Protein AF-A0A846T0T9-F1 (afdb_monomer_lite)

Radius of gyration: 10.58 Å; chains: 1; bounding box: 23×22×32 Å

Foldseek 3Di:
DDADEPQPDD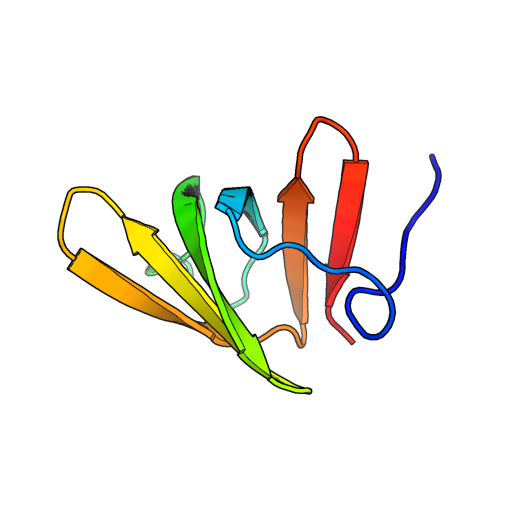QAQFWKAWCDDPDPVRHGFIFGFHDDDLFWTWGQGPNDTDIDGQARIWMATPNHIYHRD

Secondary structure (DSSP, 8-state):
--EEEGGGS--TTSEEEEEE-SSGGGTT-EEEEEEE-SSEEEEEETTEEEEEESTT-EEEETTEEEE--

pLDDT: mean 86.63, std 13.68, range [42.38, 96.56]

Sequence (69 aa):
MIALRIAAAEFIGGQLVVKASPNPAEQGLRGKVIDETMNTLLLSVGGRDVRIAKVGRVFVWEGAVLVGD

Structure (mmCIF, N/CA/C/O backbone):
data_AF-A0A846T0T9-F1
#
_entry.id   AF-A0A846T0T9-F1
#
loop_
_atom_site.group_PDB
_atom_site.id
_atom_site.type_symbol
_atom_site.label_atom_id
_atom_site.label_alt_id
_atom_site.label_comp_id
_atom_site.label_asym_id
_atom_site.label_entity_id
_atom_site.label_seq_id
_atom_site.pdbx_PDB_ins_code
_atom_site.Cartn_x
_atom_site.Cartn_y
_atom_site.Cartn_z
_atom_site.occupancy
_atom_site.B_iso_or_equiv
_atom_site.auth_seq_id
_atom_site.auth_comp_id
_atom_site.auth_asym_id
_atom_site.auth_atom_id
_atom_site.pdbx_PDB_model_num
ATOM 1 N N . MET A 1 1 ? -3.123 -3.611 -20.494 1.00 42.38 1 MET A N 1
ATOM 2 C CA . MET A 1 1 ? -3.103 -3.255 -19.058 1.00 42.38 1 MET A CA 1
ATOM 3 C C . MET A 1 1 ? -2.825 -1.767 -18.973 1.00 42.38 1 MET A C 1
ATOM 5 O O . MET A 1 1 ? -1.844 -1.334 -19.561 1.00 42.38 1 MET A O 1
ATOM 9 N N . ILE A 1 2 ? -3.711 -0.989 -18.356 1.00 46.81 2 ILE A N 1
ATOM 10 C CA . ILE A 1 2 ? -3.558 0.466 -18.226 1.00 46.81 2 ILE A CA 1
ATOM 11 C C . ILE A 1 2 ? -2.856 0.714 -16.888 1.00 46.81 2 ILE A C 1
ATOM 13 O O . ILE A 1 2 ? -3.400 0.351 -15.850 1.00 46.81 2 ILE A O 1
ATOM 17 N N . ALA A 1 3 ? -1.644 1.268 -16.917 1.00 53.59 3 ALA A N 1
ATOM 18 C CA . ALA A 1 3 ? -0.963 1.747 -15.719 1.00 53.59 3 ALA A CA 1
ATOM 19 C C . ALA A 1 3 ? -1.373 3.208 -15.503 1.00 53.59 3 ALA A C 1
ATOM 21 O O . ALA A 1 3 ? -1.011 4.079 -16.294 1.00 53.59 3 ALA A O 1
ATOM 22 N N . LEU A 1 4 ? -2.178 3.464 -14.473 1.00 56.69 4 LEU A N 1
ATOM 23 C CA . LEU A 1 4 ? -2.548 4.821 -14.070 1.00 56.69 4 LEU A CA 1
ATOM 24 C C . LEU A 1 4 ? -1.463 5.374 -13.142 1.00 56.69 4 LEU A C 1
ATOM 26 O O . LEU A 1 4 ? -1.021 4.691 -12.215 1.00 56.69 4 LEU A O 1
ATOM 30 N N . ARG A 1 5 ? -1.031 6.614 -13.394 1.00 58.28 5 ARG A N 1
ATOM 31 C CA . ARG A 1 5 ? -0.162 7.349 -12.470 1.00 58.28 5 ARG A CA 1
ATOM 32 C C . ARG A 1 5 ? -0.948 7.706 -11.219 1.00 58.28 5 ARG A C 1
ATOM 34 O O . ARG A 1 5 ? -2.030 8.282 -11.317 1.00 58.28 5 ARG A O 1
ATOM 41 N N . ILE A 1 6 ? -0.368 7.418 -10.058 1.00 61.12 6 ILE A N 1
ATOM 42 C CA . ILE A 1 6 ? -1.010 7.679 -8.769 1.00 61.12 6 ILE A CA 1
ATOM 43 C C . ILE A 1 6 ? -1.182 9.196 -8.533 1.00 61.12 6 ILE A C 1
ATOM 45 O O . ILE A 1 6 ? -2.149 9.631 -7.935 1.00 61.12 6 ILE A O 1
ATOM 49 N N . ALA A 1 7 ? -0.316 10.046 -9.082 1.00 56.94 7 ALA A N 1
ATOM 50 C CA . ALA A 1 7 ? -0.356 11.489 -8.826 1.00 56.94 7 ALA A CA 1
ATOM 51 C C . ALA A 1 7 ? -1.611 12.254 -9.327 1.00 56.94 7 ALA A C 1
ATOM 53 O O . ALA A 1 7 ? -1.719 13.444 -9.045 1.00 56.94 7 ALA A O 1
ATOM 54 N N . ALA A 1 8 ? -2.526 11.629 -10.081 1.00 52.66 8 ALA A N 1
ATOM 55 C CA . ALA A 1 8 ? -3.655 12.316 -10.729 1.00 52.66 8 ALA A CA 1
ATOM 56 C C . ALA A 1 8 ? -5.049 11.769 -10.370 1.00 52.66 8 ALA A C 1
ATOM 58 O O . ALA A 1 8 ? -6.038 12.229 -10.940 1.00 52.66 8 ALA A O 1
ATOM 59 N N . ALA A 1 9 ? -5.148 10.787 -9.473 1.00 59.44 9 ALA A N 1
ATOM 60 C CA . ALA A 1 9 ? -6.411 10.133 -9.139 1.00 59.44 9 ALA A CA 1
ATOM 61 C C . ALA A 1 9 ? -6.702 10.230 -7.638 1.00 59.44 9 ALA A C 1
ATOM 63 O O . ALA A 1 9 ? -5.797 10.170 -6.818 1.00 59.44 9 ALA A O 1
ATOM 64 N N . GLU A 1 10 ? -7.977 10.391 -7.288 1.00 68.75 10 GLU A N 1
ATOM 65 C CA . GLU A 1 10 ? -8.434 10.431 -5.901 1.00 68.75 10 GLU A CA 1
ATOM 66 C C . GLU A 1 10 ? -8.689 8.998 -5.420 1.00 68.75 10 GLU A C 1
ATOM 68 O O . GLU A 1 10 ? -9.750 8.422 -5.658 1.00 68.75 10 GLU A O 1
ATOM 73 N N . PHE A 1 11 ? -7.687 8.382 -4.782 1.00 80.50 11 PHE A N 1
ATOM 74 C CA . PHE A 1 11 ? -7.813 7.010 -4.267 1.00 80.50 11 PHE A CA 1
AT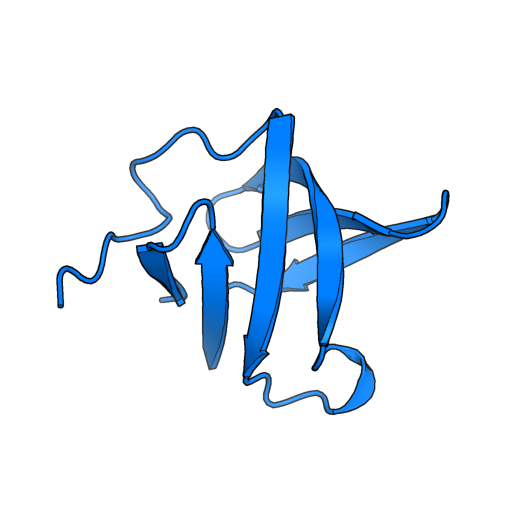OM 75 C C . PHE A 1 11 ? -8.442 6.943 -2.873 1.00 80.50 11 PHE A C 1
ATOM 77 O O . PHE A 1 11 ? -8.779 5.848 -2.407 1.00 80.50 11 PHE A O 1
ATOM 84 N N . ILE A 1 12 ? -8.585 8.091 -2.198 1.00 85.25 12 ILE A N 1
ATOM 85 C CA . ILE A 1 12 ? -9.143 8.198 -0.847 1.00 85.25 12 ILE A CA 1
ATOM 86 C C . ILE A 1 12 ? -10.532 7.557 -0.821 1.00 85.25 12 ILE A C 1
ATOM 88 O O . ILE A 1 12 ? -11.392 7.819 -1.653 1.00 85.25 12 ILE A O 1
ATOM 92 N N . GLY A 1 13 ? -10.758 6.685 0.157 1.00 85.81 13 GLY A N 1
ATOM 93 C CA . GLY A 1 13 ? -12.001 5.935 0.287 1.00 85.81 13 GLY A CA 1
ATOM 94 C C . GLY A 1 13 ? -11.951 4.531 -0.316 1.00 85.81 13 GLY A C 1
ATOM 95 O O . GLY A 1 13 ? -12.661 3.647 0.174 1.00 85.81 13 GLY A O 1
ATOM 96 N N . GLY A 1 14 ? -11.092 4.303 -1.310 1.00 90.50 14 GLY A N 1
ATOM 97 C CA . GLY A 1 14 ? -10.984 3.032 -2.019 1.00 90.50 14 GLY A CA 1
ATOM 98 C C . GLY A 1 14 ? -10.197 1.956 -1.269 1.00 90.50 14 GLY A C 1
ATOM 99 O O . GLY A 1 14 ? -9.389 2.237 -0.381 1.00 90.50 14 GLY A O 1
ATOM 100 N N . GLN A 1 15 ? -10.433 0.696 -1.639 1.00 93.19 15 GLN A N 1
ATOM 101 C CA . GLN A 1 15 ? -9.659 -0.452 -1.157 1.00 93.19 15 GLN A CA 1
ATOM 102 C C . GLN A 1 15 ? -8.442 -0.690 -2.044 1.00 93.19 15 GLN A C 1
ATOM 104 O O . GLN A 1 15 ? -8.561 -0.791 -3.265 1.00 93.19 15 GLN A O 1
ATOM 109 N N . LEU A 1 16 ? -7.281 -0.833 -1.414 1.00 93.06 16 LEU A N 1
ATOM 110 C CA . LEU A 1 16 ? -6.003 -0.962 -2.095 1.00 93.06 16 LE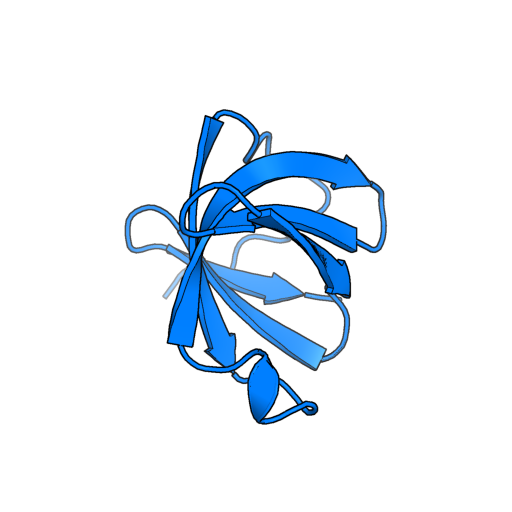U A CA 1
ATOM 111 C C . LEU A 1 16 ? -5.182 -2.103 -1.490 1.00 93.06 16 LEU A C 1
ATOM 113 O O . LEU A 1 16 ? -5.199 -2.335 -0.278 1.00 93.06 16 LEU A O 1
ATOM 117 N N . VAL A 1 17 ? -4.483 -2.837 -2.354 1.00 96.06 17 VAL A N 1
ATOM 118 C CA . VAL A 1 17 ? -3.588 -3.939 -1.982 1.00 96.06 17 VAL A CA 1
ATOM 119 C C . VAL A 1 17 ? -2.177 -3.625 -2.450 1.00 96.06 17 VAL A C 1
ATOM 121 O O . VAL A 1 17 ? -1.970 -3.312 -3.620 1.00 96.06 17 VAL A O 1
ATOM 124 N N . VAL A 1 18 ? -1.191 -3.763 -1.568 1.00 95.94 18 VAL A N 1
ATOM 125 C CA . VAL A 1 18 ? 0.226 -3.677 -1.938 1.00 95.94 18 VAL A CA 1
ATOM 126 C C . VAL A 1 18 ? 0.647 -5.002 -2.570 1.00 95.94 18 VAL A C 1
ATOM 128 O O . VAL A 1 18 ? 0.762 -6.024 -1.895 1.00 95.94 18 VAL A O 1
ATOM 131 N N . LYS A 1 19 ? 0.861 -5.012 -3.886 1.00 96.56 19 LYS A N 1
ATOM 132 C CA . LYS A 1 19 ? 1.217 -6.222 -4.638 1.00 96.56 19 LYS A CA 1
ATOM 133 C C . LYS A 1 19 ? 2.718 -6.492 -4.646 1.00 96.56 19 LYS A C 1
ATOM 135 O O . LYS A 1 19 ? 3.113 -7.654 -4.617 1.00 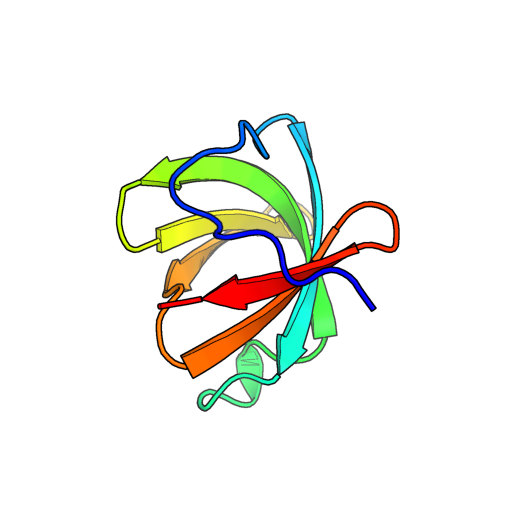96.56 19 LYS A O 1
ATOM 140 N N . ALA A 1 20 ? 3.530 -5.439 -4.687 1.00 95.88 20 ALA A N 1
ATOM 141 C CA . ALA A 1 20 ? 4.982 -5.528 -4.607 1.00 95.88 20 ALA A CA 1
ATOM 142 C C . ALA A 1 20 ? 5.537 -4.350 -3.803 1.00 95.88 20 ALA A C 1
ATOM 144 O O . ALA A 1 20 ? 5.043 -3.228 -3.920 1.00 95.88 20 ALA A O 1
ATOM 145 N N . SER A 1 21 ? 6.564 -4.616 -2.999 1.00 95.75 21 SER A N 1
ATOM 146 C CA . SER A 1 21 ? 7.292 -3.608 -2.230 1.00 95.75 21 SER A CA 1
ATOM 147 C C . SER A 1 21 ? 8.728 -4.079 -1.972 1.00 95.75 21 SER A C 1
ATOM 149 O O . SER A 1 21 ? 8.922 -5.278 -1.740 1.00 95.75 21 SER A O 1
ATOM 151 N N . PRO A 1 22 ? 9.725 -3.171 -1.952 1.00 94.38 22 PRO A N 1
ATOM 152 C CA . PRO A 1 22 ? 11.069 -3.474 -1.463 1.00 94.38 22 PRO A CA 1
ATOM 153 C C . PRO A 1 22 ? 11.092 -3.827 0.031 1.00 94.38 22 PRO A C 1
ATOM 155 O O . PRO A 1 22 ? 12.042 -4.452 0.488 1.00 94.38 22 PRO A O 1
ATOM 158 N N . ASN A 1 23 ? 10.061 -3.448 0.791 1.00 94.94 23 ASN A N 1
ATOM 159 C CA . ASN A 1 23 ? 9.869 -3.869 2.172 1.00 94.94 23 ASN A CA 1
ATOM 160 C C . ASN A 1 23 ? 8.912 -5.078 2.212 1.00 94.94 23 ASN A C 1
ATOM 162 O O . ASN A 1 23 ? 7.714 -4.909 1.966 1.00 94.94 23 ASN A O 1
ATOM 166 N N . PRO A 1 24 ? 9.385 -6.292 2.552 1.00 94.31 24 PRO A N 1
ATOM 167 C CA . PRO A 1 24 ? 8.544 -7.490 2.569 1.00 94.31 24 PRO A CA 1
ATOM 168 C C . PRO A 1 24 ? 7.343 -7.397 3.517 1.00 94.31 24 PRO A C 1
ATOM 170 O O . PRO A 1 24 ? 6.312 -8.000 3.241 1.00 94.31 24 PRO A O 1
ATOM 173 N N . ALA A 1 25 ? 7.441 -6.612 4.597 1.00 94.38 25 ALA A N 1
ATOM 174 C CA . ALA A 1 25 ? 6.347 -6.435 5.554 1.00 94.38 25 ALA A CA 1
ATOM 175 C C . ALA A 1 25 ? 5.145 -5.670 4.970 1.00 94.38 25 ALA A C 1
ATOM 177 O O . ALA A 1 25 ? 4.047 -5.737 5.516 1.00 94.38 25 ALA A O 1
ATOM 178 N N . GLU A 1 26 ? 5.347 -4.939 3.869 1.00 95.56 26 GLU A N 1
ATOM 179 C CA . GLU A 1 26 ? 4.275 -4.222 3.178 1.00 95.56 26 GLU A CA 1
ATOM 180 C C . GLU A 1 26 ? 3.525 -5.118 2.184 1.00 95.56 26 GLU A C 1
ATOM 182 O O . GLU A 1 26 ? 2.393 -4.811 1.820 1.00 95.56 26 GLU A O 1
ATOM 187 N N . GLN A 1 27 ? 4.130 -6.216 1.720 1.00 96.25 27 GLN A N 1
ATOM 188 C CA . GLN A 1 27 ? 3.546 -7.045 0.667 1.00 96.25 27 GLN A CA 1
ATOM 189 C C . GLN A 1 27 ? 2.283 -7.759 1.155 1.00 96.25 27 GLN A C 1
ATOM 191 O O . GLN A 1 27 ? 2.268 -8.413 2.194 1.00 96.25 27 GLN A O 1
ATOM 196 N N . GLY A 1 28 ? 1.208 -7.645 0.378 1.00 95.75 28 GLY A N 1
ATOM 197 C CA . GLY A 1 28 ? -0.093 -8.214 0.716 1.00 95.75 28 GLY A CA 1
ATOM 198 C C . GLY A 1 28 ? -0.908 -7.384 1.708 1.00 95.75 28 GLY A C 1
ATOM 199 O O . GLY A 1 28 ? -2.055 -7.749 1.969 1.00 95.75 28 GLY A O 1
ATOM 200 N N . LEU A 1 29 ? -0.382 -6.258 2.218 1.00 96.06 29 LEU A N 1
ATOM 201 C CA . LEU A 1 29 ? -1.191 -5.334 3.010 1.00 96.06 29 LEU A CA 1
ATOM 202 C C . LEU A 1 29 ? -2.391 -4.877 2.184 1.00 96.06 29 LEU A C 1
ATOM 204 O O . LEU A 1 29 ? -2.251 -4.406 1.053 1.00 96.06 29 LEU A O 1
ATOM 208 N N . ARG A 1 30 ? -3.573 -5.022 2.780 1.00 95.88 30 ARG A N 1
ATOM 209 C CA . ARG A 1 30 ? -4.850 -4.611 2.212 1.00 95.88 30 ARG A CA 1
ATOM 210 C C . ARG A 1 30 ? -5.504 -3.623 3.156 1.00 95.88 30 ARG A C 1
ATOM 212 O O . ARG A 1 30 ? -5.754 -3.955 4.314 1.00 95.88 30 ARG A O 1
ATOM 219 N N . GLY A 1 31 ? -5.801 -2.435 2.655 1.00 95.12 31 GLY A N 1
ATOM 220 C CA . GLY A 1 31 ? -6.381 -1.380 3.469 1.00 95.12 31 GLY A CA 1
ATOM 221 C C . GLY A 1 31 ? -7.187 -0.385 2.664 1.00 95.12 31 GLY A C 1
ATOM 222 O O . GLY A 1 31 ? -7.109 -0.327 1.436 1.00 95.12 31 GLY A O 1
ATOM 223 N N . LYS A 1 32 ? -7.975 0.405 3.389 1.00 94.88 32 LYS A N 1
ATOM 224 C CA . LYS A 1 32 ? -8.667 1.561 2.825 1.00 94.88 32 LYS A CA 1
ATOM 225 C C . LYS A 1 32 ? -7.684 2.724 2.743 1.00 94.88 32 LYS A C 1
ATOM 227 O O . LYS A 1 32 ? -7.037 3.015 3.745 1.00 94.88 32 LYS A O 1
ATOM 232 N N . VAL A 1 33 ? -7.590 3.395 1.601 1.00 93.31 33 VAL A N 1
ATOM 233 C CA . VAL A 1 33 ? -6.822 4.643 1.496 1.00 93.31 33 VAL A CA 1
ATOM 234 C C . VAL A 1 33 ? -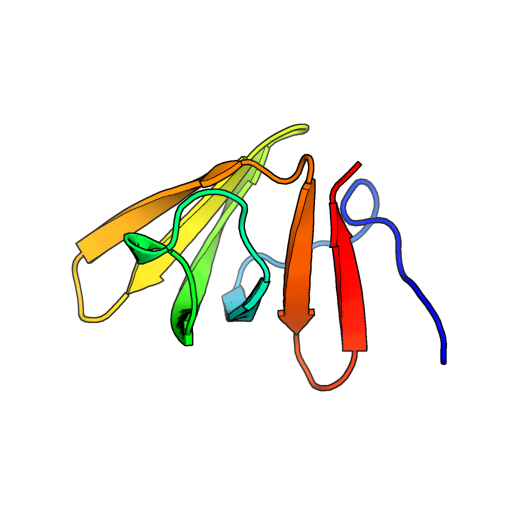7.571 5.727 2.266 1.00 93.31 33 VAL A C 1
ATOM 236 O O . VAL A 1 33 ? -8.753 5.961 2.011 1.00 93.31 33 VAL A O 1
ATOM 239 N N . ILE A 1 34 ? -6.914 6.355 3.234 1.00 93.75 34 ILE A N 1
ATOM 240 C CA . ILE A 1 34 ? -7.515 7.404 4.075 1.00 93.75 34 ILE A CA 1
ATOM 241 C C . ILE A 1 34 ? -6.854 8.769 3.891 1.00 93.75 34 ILE A C 1
ATOM 243 O O . ILE A 1 34 ? -7.461 9.777 4.228 1.00 93.75 34 ILE A O 1
ATOM 247 N N . ASP A 1 35 ? -5.642 8.799 3.344 1.00 91.31 35 ASP A N 1
ATOM 248 C CA . ASP A 1 35 ? -4.917 10.016 2.996 1.00 91.31 35 ASP A CA 1
ATOM 249 C C . ASP A 1 35 ? -3.934 9.709 1.859 1.00 91.31 35 ASP A C 1
ATOM 251 O O . ASP A 1 35 ? -3.450 8.577 1.709 1.00 91.31 35 ASP A O 1
ATOM 255 N N . GLU A 1 36 ? -3.648 10.726 1.059 1.00 88.19 36 GLU A N 1
ATOM 256 C CA . GLU A 1 36 ? -2.726 10.668 -0.058 1.00 88.19 36 GLU A CA 1
ATOM 257 C C . GLU A 1 36 ? -1.932 11.969 -0.154 1.00 88.19 36 GLU A C 1
ATOM 259 O O . GLU A 1 36 ? -2.463 13.074 -0.187 1.00 88.19 36 GLU A O 1
ATOM 264 N N . THR A 1 37 ? -0.621 11.813 -0.278 1.00 87.38 37 THR A N 1
ATOM 265 C CA . THR A 1 37 ? 0.303 12.913 -0.570 1.00 87.38 37 THR A CA 1
ATOM 266 C C . THR A 1 37 ? 0.999 12.634 -1.892 1.00 87.38 37 THR A C 1
ATOM 268 O O . THR A 1 37 ? 0.833 11.560 -2.466 1.00 87.38 37 THR A O 1
ATOM 271 N N . MET A 1 38 ? 1.857 13.543 -2.358 1.00 85.62 38 MET A N 1
ATOM 272 C CA . MET A 1 38 ? 2.644 13.326 -3.578 1.00 85.62 38 MET A CA 1
ATOM 273 C C . MET A 1 38 ? 3.380 11.973 -3.575 1.00 85.62 38 MET A C 1
ATOM 275 O O . MET A 1 38 ? 3.283 11.244 -4.554 1.00 85.62 38 MET A O 1
ATOM 279 N N . ASN A 1 39 ? 4.009 11.593 -2.454 1.00 89.81 39 ASN A N 1
ATOM 280 C CA . ASN A 1 39 ? 4.926 10.443 -2.387 1.00 89.81 39 ASN A CA 1
ATOM 281 C C . ASN A 1 39 ? 4.431 9.274 -1.528 1.00 89.81 39 ASN A C 1
ATOM 283 O O . ASN A 1 39 ? 5.070 8.221 -1.506 1.00 89.81 39 ASN A O 1
ATOM 287 N N . THR A 1 40 ? 3.344 9.444 -0.771 1.00 92.00 40 THR A N 1
ATOM 288 C CA . THR A 1 40 ? 2.874 8.417 0.172 1.00 92.00 40 THR A CA 1
ATOM 289 C C . THR A 1 40 ? 1.368 8.219 0.124 1.00 92.00 40 THR A C 1
ATOM 291 O O . THR A 1 40 ? 0.623 9.148 -0.189 1.00 92.00 40 THR A O 1
ATOM 294 N N . LEU A 1 41 ? 0.953 7.002 0.466 1.00 92.75 41 LEU A N 1
ATOM 295 C CA . LEU A 1 41 ? -0.422 6.613 0.753 1.00 92.75 41 LEU A CA 1
ATOM 296 C C . LEU A 1 41 ? -0.526 6.259 2.236 1.00 92.75 41 LEU A C 1
ATOM 298 O O . LEU A 1 41 ? 0.345 5.569 2.772 1.00 92.75 41 LEU A O 1
ATOM 302 N N . LEU A 1 42 ? -1.593 6.699 2.893 1.00 94.44 42 LEU A N 1
ATOM 303 C CA . LEU A 1 42 ? -1.954 6.225 4.223 1.00 94.44 42 LEU A CA 1
ATOM 304 C C . LEU A 1 42 ? -3.082 5.205 4.091 1.00 94.44 42 LEU A C 1
ATOM 306 O O . LEU A 1 42 ? -4.165 5.526 3.599 1.00 94.44 42 LEU A O 1
ATOM 310 N N . LEU A 1 43 ? -2.823 3.976 4.529 1.00 95.62 43 LEU A N 1
ATOM 311 C CA . LEU A 1 43 ? -3.791 2.888 4.507 1.00 95.62 43 LEU A CA 1
ATOM 312 C C . LEU A 1 43 ? -4.272 2.578 5.918 1.00 95.62 43 LEU A C 1
ATOM 314 O O . LEU A 1 43 ? -3.454 2.338 6.802 1.00 95.62 43 LEU A O 1
ATOM 318 N N . SER A 1 44 ? -5.582 2.473 6.107 1.00 96.06 44 SER A N 1
ATOM 319 C CA . SER A 1 44 ? -6.148 1.849 7.301 1.00 96.06 44 SER A CA 1
ATOM 320 C C . SER A 1 44 ? -6.269 0.340 7.075 1.00 96.06 44 SER A C 1
ATOM 322 O O . SER A 1 44 ? -7.063 -0.121 6.245 1.00 96.06 44 SER A O 1
ATOM 324 N N . VAL A 1 45 ? -5.444 -0.433 7.782 1.00 95.50 45 VAL A N 1
ATOM 325 C CA . VAL A 1 45 ? -5.301 -1.892 7.688 1.00 95.50 45 VAL A CA 1
ATOM 326 C C . VAL A 1 45 ? -5.680 -2.510 9.030 1.00 95.50 45 VAL A C 1
ATOM 328 O O . VAL A 1 45 ? -4.964 -2.361 10.017 1.00 95.50 45 VAL A O 1
ATOM 331 N N . GLY A 1 46 ? -6.818 -3.207 9.090 1.00 90.62 46 GLY A N 1
ATOM 332 C CA . GLY A 1 46 ? -7.249 -3.898 10.314 1.00 90.62 46 GLY A CA 1
ATOM 333 C C . GLY A 1 46 ? -7.357 -2.984 11.545 1.00 90.62 46 GLY A C 1
ATOM 334 O O . GLY A 1 46 ? -7.060 -3.420 12.653 1.00 90.62 46 GLY A O 1
ATOM 335 N N . GLY A 1 47 ? -7.723 -1.712 11.349 1.00 90.56 47 GLY A N 1
ATOM 336 C CA . GLY A 1 47 ? -7.828 -0.713 12.419 1.00 90.56 47 GLY A CA 1
ATOM 337 C C . GLY A 1 47 ? -6.510 -0.035 12.808 1.00 90.56 47 GLY A C 1
ATOM 338 O O . GLY A 1 47 ? -6.480 0.690 13.799 1.00 90.56 47 GLY A O 1
ATOM 339 N N . ARG A 1 48 ? -5.423 -0.258 12.059 1.00 94.19 48 ARG A N 1
ATOM 340 C CA . ARG A 1 48 ? -4.153 0.465 12.208 1.00 94.19 48 ARG A CA 1
ATOM 341 C C . ARG A 1 48 ? -3.840 1.257 10.954 1.00 94.19 48 ARG A C 1
ATOM 343 O O . ARG A 1 48 ? -4.018 0.753 9.849 1.00 94.19 48 ARG A O 1
ATOM 350 N N . ASP A 1 49 ? -3.286 2.444 11.137 1.00 96.56 49 ASP A N 1
ATOM 351 C CA . ASP A 1 49 ? -2.877 3.283 10.021 1.00 96.56 49 ASP A CA 1
ATOM 352 C C . ASP A 1 49 ? -1.416 3.011 9.659 1.00 96.56 49 ASP A C 1
ATOM 354 O O . ASP A 1 49 ? -0.521 3.042 10.507 1.00 96.56 49 ASP A O 1
ATOM 358 N N . VAL A 1 50 ? -1.177 2.722 8.383 1.00 96.50 50 VAL A N 1
ATOM 359 C CA . VAL A 1 50 ? 0.131 2.371 7.832 1.00 96.50 50 VAL A CA 1
ATOM 360 C C . VAL A 1 50 ? 0.439 3.312 6.680 1.00 96.50 50 VAL A C 1
ATOM 362 O O . VAL A 1 50 ? -0.279 3.347 5.681 1.00 96.50 50 VAL A O 1
ATOM 365 N N . ARG A 1 51 ? 1.519 4.084 6.813 1.00 95.50 51 ARG A N 1
ATOM 366 C CA . ARG A 1 51 ? 1.995 4.977 5.754 1.00 95.50 51 ARG A CA 1
ATOM 367 C C . ARG A 1 51 ? 2.977 4.234 4.857 1.00 95.50 51 ARG A C 1
ATOM 369 O O . ARG A 1 51 ? 3.956 3.677 5.346 1.00 95.50 51 ARG A O 1
ATOM 376 N N . ILE A 1 52 ? 2.716 4.249 3.556 1.00 94.88 52 ILE A N 1
ATOM 377 C CA . ILE A 1 52 ? 3.474 3.511 2.545 1.00 94.88 52 ILE A CA 1
ATOM 378 C C . ILE A 1 52 ? 3.972 4.489 1.486 1.00 94.88 52 ILE A C 1
ATOM 380 O O . ILE A 1 52 ? 3.220 5.338 1.009 1.00 94.88 52 ILE A O 1
ATOM 384 N N . ALA A 1 53 ? 5.245 4.380 1.116 1.00 94.31 53 ALA A N 1
ATOM 385 C CA . ALA A 1 53 ? 5.798 5.148 0.007 1.00 94.31 53 ALA A CA 1
ATOM 386 C C . ALA A 1 53 ? 5.285 4.613 -1.340 1.00 94.31 53 ALA A C 1
ATOM 388 O O . ALA A 1 53 ? 5.110 3.407 -1.502 1.00 94.31 53 ALA A O 1
ATOM 389 N N . LYS A 1 54 ? 5.078 5.501 -2.315 1.00 91.56 54 LYS A N 1
ATOM 390 C CA . LYS A 1 54 ? 4.700 5.128 -3.686 1.00 91.56 54 LYS A CA 1
ATOM 391 C C . LYS A 1 54 ? 5.895 4.529 -4.429 1.00 91.56 54 LYS A C 1
ATOM 393 O O . LYS A 1 54 ? 5.787 3.430 -4.967 1.00 91.56 54 LYS A O 1
ATOM 398 N N . VAL A 1 55 ? 7.044 5.201 -4.370 1.00 92.56 55 VAL A N 1
ATOM 399 C CA . VAL A 1 55 ? 8.251 4.819 -5.113 1.00 92.56 55 VAL A CA 1
ATOM 400 C C . VAL A 1 55 ? 8.635 3.350 -4.909 1.00 92.56 55 VAL A C 1
ATOM 402 O O . VAL A 1 55 ? 8.795 2.860 -3.782 1.00 92.56 55 VAL A O 1
ATOM 405 N N . GLY A 1 56 ? 8.774 2.631 -6.023 1.00 91.69 56 GLY A N 1
ATOM 406 C CA . GLY A 1 56 ? 9.174 1.223 -6.043 1.00 91.69 56 GLY A CA 1
ATOM 407 C C . GLY A 1 56 ? 8.108 0.243 -5.541 1.00 91.69 56 GLY A C 1
ATOM 408 O O . GLY A 1 56 ? 8.424 -0.928 -5.330 1.00 91.69 56 GLY A O 1
ATOM 409 N N . ARG A 1 57 ? 6.863 0.690 -5.324 1.00 94.00 57 ARG A N 1
ATOM 410 C CA . ARG A 1 57 ? 5.734 -0.174 -4.960 1.00 94.00 57 ARG A CA 1
ATOM 411 C C . ARG A 1 57 ? 4.784 -0.343 -6.137 1.00 94.00 57 ARG A C 1
ATOM 413 O O . ARG A 1 57 ? 4.612 0.542 -6.975 1.00 94.00 57 ARG A O 1
ATOM 420 N N . VAL A 1 58 ? 4.133 -1.499 -6.158 1.00 94.00 58 VAL A N 1
ATOM 421 C CA . VAL A 1 58 ? 3.023 -1.791 -7.066 1.00 94.00 58 VAL A CA 1
ATOM 422 C C . VAL A 1 58 ? 1.787 -2.030 -6.227 1.00 94.00 58 VAL A C 1
ATOM 424 O O . VAL A 1 58 ? 1.817 -2.824 -5.283 1.00 94.00 58 VAL A O 1
ATOM 427 N N . PHE A 1 59 ? 0.696 -1.378 -6.597 1.00 92.81 59 PHE A N 1
ATOM 428 C CA . PHE A 1 59 ? -0.577 -1.466 -5.905 1.00 92.81 59 PHE A CA 1
ATOM 429 C C . PHE A 1 59 ? -1.663 -1.993 -6.840 1.00 92.81 59 PHE A C 1
ATOM 431 O O . PHE A 1 59 ? -1.582 -1.847 -8.059 1.00 92.81 59 PHE A O 1
ATOM 438 N N . VAL A 1 60 ? -2.687 -2.610 -6.260 1.00 92.75 60 VAL A N 1
ATOM 439 C CA . VAL A 1 60 ? -3.925 -2.971 -6.951 1.00 92.75 60 VAL A CA 1
ATOM 440 C C . VAL A 1 60 ? -5.066 -2.210 -6.301 1.00 92.75 60 VAL A C 1
ATOM 442 O O . VAL A 1 60 ? -5.268 -2.323 -5.092 1.00 92.75 60 VAL A O 1
ATOM 445 N N . TRP A 1 61 ? -5.808 -1.461 -7.106 1.00 89.38 61 TRP A N 1
ATOM 446 C CA . TRP A 1 61 ? -6.950 -0.657 -6.686 1.00 89.38 61 TRP A CA 1
ATOM 447 C C . TRP A 1 61 ? -8.091 -0.882 -7.671 1.00 89.38 61 TRP A C 1
ATOM 449 O O . TRP A 1 61 ? -7.909 -0.678 -8.864 1.00 89.38 61 TRP A O 1
ATOM 459 N N . GLU A 1 62 ? -9.229 -1.388 -7.193 1.00 84.44 62 GLU A N 1
ATOM 460 C CA . GLU A 1 62 ? -10.414 -1.680 -8.027 1.00 84.44 62 GLU A CA 1
ATOM 461 C C . GLU A 1 62 ? -10.118 -2.488 -9.312 1.00 84.44 62 GLU A C 1
ATOM 463 O O . GLU A 1 62 ? -10.740 -2.317 -10.354 1.00 84.44 62 GLU A O 1
ATOM 468 N N . GLY A 1 63 ? -9.133 -3.391 -9.250 1.00 82.19 63 GLY A N 1
ATOM 469 C CA . GLY A 1 63 ? -8.693 -4.193 -10.399 1.00 82.19 63 GLY A CA 1
ATOM 470 C C . GLY A 1 63 ? -7.713 -3.484 -11.343 1.00 82.19 63 GLY A C 1
ATOM 471 O O . GLY A 1 63 ? -7.134 -4.139 -12.211 1.00 82.19 63 GLY A O 1
ATOM 472 N N . ALA A 1 64 ? -7.455 -2.190 -11.150 1.00 85.31 64 ALA A N 1
ATOM 473 C CA . ALA A 1 64 ? -6.377 -1.464 -11.809 1.00 85.31 64 ALA A CA 1
ATOM 474 C C . ALA A 1 64 ? -5.037 -1.705 -11.101 1.00 85.31 64 ALA A C 1
ATOM 476 O O . ALA A 1 64 ? -4.958 -1.781 -9.873 1.00 85.31 64 ALA A O 1
ATOM 477 N N . VAL A 1 65 ? -3.967 -1.807 -11.890 1.00 89.06 65 VAL A N 1
ATOM 478 C CA . VAL A 1 65 ? -2.593 -1.879 -11.384 1.00 89.06 65 VAL A CA 1
ATOM 479 C C . VAL A 1 65 ? -1.99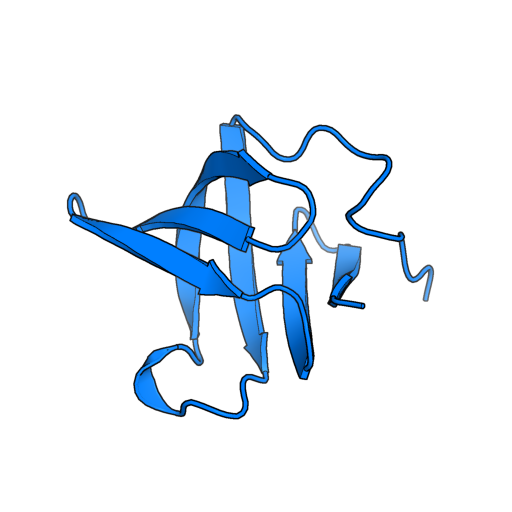8 -0.478 -11.408 1.00 89.06 65 VAL A C 1
ATOM 481 O O . VAL A 1 65 ? -1.967 0.174 -12.453 1.00 89.06 65 VAL A O 1
ATOM 484 N N . LEU A 1 66 ? -1.509 -0.037 -10.255 1.00 87.88 66 LEU A N 1
ATOM 485 C CA . LEU A 1 66 ? -0.879 1.260 -10.061 1.00 87.88 66 LEU A CA 1
ATOM 486 C C . LEU A 1 66 ? 0.604 1.046 -9.767 1.00 87.88 66 LEU A C 1
ATOM 488 O O . LEU A 1 66 ? 0.963 0.238 -8.909 1.00 87.88 66 LEU A O 1
ATOM 492 N N . VAL A 1 67 ? 1.465 1.774 -10.469 1.00 88.19 67 VAL A N 1
ATOM 493 C CA . VAL A 1 67 ? 2.912 1.766 -10.228 1.00 88.19 67 VAL A CA 1
ATOM 494 C C . VAL A 1 67 ? 3.262 3.103 -9.602 1.00 88.19 67 VAL A C 1
ATOM 496 O O . VAL A 1 67 ? 2.951 4.142 -10.182 1.00 88.19 67 VAL A O 1
ATOM 499 N N . GLY A 1 68 ? 3.846 3.076 -8.406 1.00 83.31 68 GLY A N 1
ATOM 500 C CA . GLY A 1 68 ? 4.294 4.303 -7.765 1.00 83.31 68 GLY A CA 1
ATOM 501 C C . GLY A 1 68 ? 5.616 4.781 -8.357 1.00 83.31 68 GLY A C 1
ATOM 502 O O . GLY A 1 68 ? 6.581 4.010 -8.416 1.00 83.31 68 GLY A O 1
ATOM 503 N N . ASP A 1 69 ? 5.627 6.036 -8.805 1.00 76.50 69 ASP A N 1
ATOM 504 C CA . ASP A 1 69 ? 6.818 6.792 -9.197 1.00 76.50 69 ASP A CA 1
ATOM 505 C C . ASP A 1 69 ? 7.468 7.528 -8.011 1.00 76.50 69 ASP A C 1
ATOM 507 O O . ASP A 1 69 ? 6.824 7.659 -6.939 1.00 76.50 69 ASP A O 1
#